Protein AF-A0A9D9XLC2-F1 (afdb_monomer_lite)

Structure (mmCIF, N/CA/C/O backbone):
data_AF-A0A9D9XLC2-F1
#
_entry.id   AF-A0A9D9XLC2-F1
#
loop_
_atom_site.group_PDB
_atom_site.id
_atom_site.type_symbol
_atom_site.label_atom_id
_atom_site.label_alt_id
_atom_site.label_comp_id
_atom_site.label_asym_id
_atom_site.label_entity_id
_atom_site.label_seq_id
_atom_site.pdbx_PDB_ins_code
_atom_site.Cartn_x
_atom_site.Cartn_y
_atom_site.Cartn_z
_atom_site.occupancy
_atom_site.B_iso_or_equiv
_atom_site.auth_seq_id
_atom_site.auth_comp_id
_atom_site.auth_asym_id
_atom_site.auth_atom_id
_atom_site.pdbx_PDB_model_num
ATOM 1 N N . MET A 1 1 ? -0.989 3.627 -9.102 1.00 84.06 1 MET A N 1
ATOM 2 C CA . MET A 1 1 ? -1.950 2.598 -8.637 1.00 84.06 1 MET A CA 1
ATOM 3 C C . MET A 1 1 ? -2.524 2.929 -7.248 1.00 84.06 1 MET A C 1
ATOM 5 O O . MET A 1 1 ? -1.897 3.657 -6.479 1.00 84.06 1 MET A O 1
ATOM 9 N N . LYS A 1 2 ? -3.716 2.414 -6.905 1.00 88.56 2 LYS A N 1
ATOM 10 C CA . LYS A 1 2 ? -4.253 2.427 -5.530 1.00 88.56 2 LYS A CA 1
ATOM 11 C C . LYS A 1 2 ? -4.863 1.066 -5.181 1.00 88.56 2 LYS A C 1
ATOM 13 O O . LYS A 1 2 ? -5.522 0.473 -6.026 1.00 88.56 2 LYS A O 1
ATOM 18 N N . ILE A 1 3 ? -4.664 0.610 -3.949 1.00 87.69 3 ILE A N 1
ATOM 19 C CA . ILE A 1 3 ? -5.293 -0.579 -3.367 1.00 87.69 3 ILE A CA 1
ATOM 20 C C . ILE A 1 3 ? -6.145 -0.106 -2.192 1.00 87.69 3 ILE A C 1
ATOM 22 O O . ILE A 1 3 ? -5.659 0.616 -1.319 1.00 87.69 3 ILE A O 1
ATOM 26 N N . ILE A 1 4 ? -7.415 -0.502 -2.190 1.00 90.75 4 ILE A N 1
ATOM 27 C CA . ILE A 1 4 ? -8.362 -0.211 -1.115 1.00 90.75 4 ILE A CA 1
ATOM 28 C C . ILE A 1 4 ? -8.878 -1.549 -0.600 1.00 90.75 4 ILE A C 1
ATOM 30 O O . ILE A 1 4 ? -9.414 -2.345 -1.369 1.00 90.75 4 ILE A O 1
ATOM 34 N N . MET A 1 5 ? -8.684 -1.803 0.690 1.00 89.31 5 MET A N 1
ATOM 35 C CA . MET A 1 5 ? -9.186 -2.993 1.367 1.00 89.31 5 MET A CA 1
ATOM 36 C C . MET A 1 5 ? -10.238 -2.604 2.397 1.00 89.31 5 MET A C 1
ATOM 38 O O . MET A 1 5 ? -10.108 -1.582 3.072 1.00 89.31 5 MET A O 1
ATOM 42 N N . HIS A 1 6 ? -11.251 -3.450 2.548 1.00 90.00 6 HIS A N 1
ATOM 43 C CA . HIS A 1 6 ? -12.350 -3.238 3.480 1.00 90.00 6 HIS A CA 1
ATOM 44 C C . HIS A 1 6 ? -12.380 -4.360 4.519 1.00 90.00 6 HIS A C 1
ATOM 46 O O . HIS A 1 6 ? -12.347 -5.536 4.161 1.00 90.00 6 HIS A O 1
ATOM 52 N N . GLN A 1 7 ? -12.479 -3.995 5.798 1.00 86.12 7 GLN A N 1
ATOM 53 C CA . GLN A 1 7 ? -12.816 -4.912 6.886 1.00 86.12 7 GLN A CA 1
ATOM 54 C C . GLN A 1 7 ? -13.957 -4.295 7.701 1.00 86.12 7 GLN A C 1
ATOM 56 O O . GLN A 1 7 ? -13.745 -3.382 8.500 1.00 86.12 7 GLN A O 1
ATOM 61 N N . GLY A 1 8 ? -15.183 -4.774 7.482 1.00 87.56 8 GLY A N 1
ATOM 62 C CA . GLY A 1 8 ? -16.376 -4.146 8.054 1.00 87.56 8 GLY A CA 1
ATOM 63 C C . GLY A 1 8 ? -16.512 -2.693 7.588 1.00 87.56 8 GLY A C 1
ATOM 64 O O . GLY A 1 8 ? -16.498 -2.422 6.390 1.00 87.56 8 GLY A O 1
ATOM 65 N N . SER A 1 9 ? -16.616 -1.757 8.533 1.00 86.75 9 SER A N 1
ATOM 66 C CA . SER A 1 9 ? -16.674 -0.313 8.257 1.00 86.75 9 SER A CA 1
ATOM 67 C C . SER A 1 9 ? -15.300 0.339 8.060 1.00 86.75 9 SER A C 1
ATOM 69 O O . SER A 1 9 ? -15.230 1.502 7.661 1.00 86.75 9 SER A O 1
ATOM 71 N N . GLN A 1 10 ? -14.207 -0.382 8.327 1.00 86.19 10 GLN A N 1
ATOM 72 C CA . GLN A 1 10 ? -12.859 0.168 8.274 1.00 86.19 10 GLN A CA 1
ATOM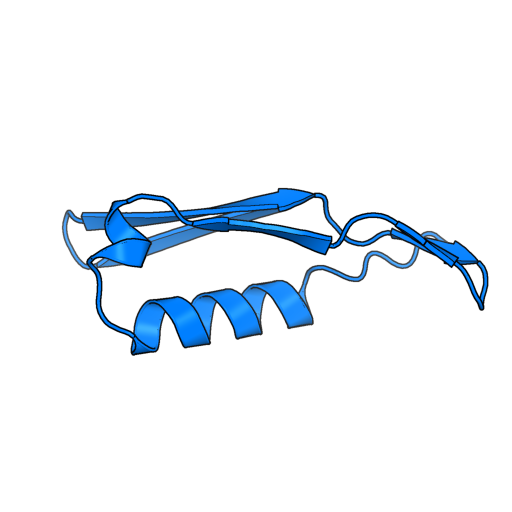 73 C C . GLN A 1 10 ? -12.238 -0.022 6.891 1.00 86.19 10 GLN A C 1
ATOM 75 O O . GLN A 1 10 ? -12.293 -1.104 6.302 1.00 86.19 10 GLN A O 1
ATOM 80 N N . GLN A 1 11 ? -11.642 1.053 6.379 1.00 89.94 11 GLN A N 1
ATOM 81 C CA . GLN A 1 11 ? -10.972 1.075 5.083 1.00 89.94 11 GLN A CA 1
ATOM 82 C C . GLN A 1 11 ? -9.468 1.215 5.277 1.00 89.94 11 GLN A C 1
ATOM 84 O O . GLN A 1 11 ? -9.016 2.008 6.100 1.00 8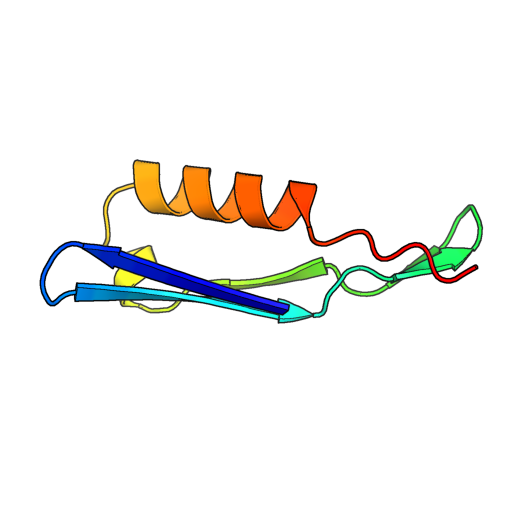9.94 11 GLN A O 1
ATOM 89 N N . PHE A 1 12 ? -8.709 0.465 4.490 1.00 88.50 12 PHE A N 1
ATOM 90 C CA . PHE A 1 12 ? -7.256 0.511 4.462 1.00 88.50 12 PHE A CA 1
ATOM 91 C C . PHE A 1 12 ? -6.817 0.898 3.058 1.00 88.50 12 PHE A C 1
ATOM 93 O O . PHE A 1 12 ? -7.127 0.197 2.089 1.00 88.50 12 PHE A O 1
ATOM 100 N N . VAL A 1 13 ? -6.103 2.014 2.937 1.00 90.25 13 VAL A N 1
ATOM 101 C CA . VAL A 1 13 ? -5.720 2.575 1.639 1.00 90.25 13 VAL A CA 1
ATOM 102 C C . VAL A 1 13 ? -4.205 2.591 1.462 1.00 90.25 13 VAL A C 1
ATOM 104 O O . VAL A 1 13 ? -3.464 3.202 2.230 1.00 90.25 13 VAL A O 1
ATOM 107 N N . MET A 1 14 ? -3.747 1.959 0.384 1.00 89.88 14 MET A N 1
ATOM 108 C CA . MET A 1 14 ? -2.374 2.015 -0.106 1.00 89.88 14 MET A CA 1
ATOM 109 C C . MET A 1 14 ? -2.381 2.706 -1.468 1.00 89.88 14 MET A C 1
ATOM 111 O O . MET A 1 14 ? -3.137 2.332 -2.364 1.00 89.88 14 MET A O 1
ATOM 115 N N . ARG A 1 15 ? -1.559 3.740 -1.642 1.00 89.88 15 ARG A N 1
ATOM 116 C CA . ARG A 1 15 ? -1.508 4.521 -2.887 1.00 89.88 15 ARG A CA 1
ATOM 117 C C . ARG A 1 15 ? -0.078 4.838 -3.275 1.00 89.88 15 ARG A C 1
ATOM 119 O O . ARG A 1 15 ? 0.756 5.067 -2.405 1.00 89.88 15 ARG A O 1
ATOM 126 N N . GLY A 1 16 ? 0.190 4.897 -4.570 1.00 87.62 16 GLY A N 1
ATOM 127 C CA . GLY A 1 16 ? 1.555 5.023 -5.058 1.00 87.62 16 GLY A CA 1
ATOM 128 C C . GLY A 1 16 ? 1.662 5.144 -6.569 1.00 87.62 16 GLY A C 1
ATOM 129 O O . GLY A 1 16 ? 0.658 5.070 -7.291 1.00 87.62 16 GLY A O 1
ATOM 130 N N . ARG A 1 17 ? 2.892 5.326 -7.040 1.00 83.50 17 ARG A N 1
ATOM 131 C CA . ARG A 1 17 ? 3.222 5.303 -8.465 1.00 83.50 17 ARG A CA 1
ATOM 132 C C . ARG A 1 17 ? 3.441 3.855 -8.892 1.00 83.50 17 ARG A C 1
ATOM 134 O O . ARG A 1 17 ? 4.074 3.092 -8.169 1.00 83.50 17 ARG A O 1
ATOM 141 N N . SER A 1 18 ? 2.856 3.479 -10.027 1.00 78.56 18 SER A N 1
ATOM 142 C CA . SER A 1 18 ? 3.149 2.184 -10.650 1.00 78.56 18 SER A CA 1
ATOM 143 C C . SER A 1 18 ? 4.626 2.156 -11.070 1.00 78.56 18 SER A C 1
ATOM 145 O O . SER A 1 18 ? 5.226 3.218 -11.227 1.00 78.56 18 SER A O 1
ATOM 147 N N . GLU A 1 19 ? 5.226 0.976 -11.161 1.00 80.50 19 GLU A N 1
ATOM 148 C CA . GLU A 1 19 ? 6.595 0.783 -11.649 1.00 80.50 19 GLU A CA 1
ATOM 149 C C . GLU A 1 19 ? 6.470 0.551 -13.141 1.00 80.50 19 GLU A C 1
ATOM 151 O O . GLU A 1 19 ? 5.788 -0.371 -13.586 1.00 80.50 19 GLU A O 1
ATOM 156 N N . ILE A 1 20 ? 7.087 1.434 -13.902 1.00 77.44 20 ILE A N 1
ATOM 157 C CA . ILE A 1 20 ? 7.130 1.354 -15.347 1.00 77.44 20 ILE A CA 1
ATOM 158 C C . ILE A 1 20 ? 8.550 0.945 -15.696 1.00 77.44 20 ILE A C 1
ATOM 160 O O . ILE A 1 20 ? 9.516 1.590 -15.278 1.00 77.44 20 ILE A O 1
ATOM 164 N N . GLN A 1 21 ? 8.675 -0.139 -16.452 1.00 75.44 21 GLN A N 1
ATOM 165 C CA . GLN A 1 21 ? 9.952 -0.518 -17.028 1.00 75.44 21 GLN A CA 1
ATOM 166 C C . GLN A 1 21 ? 10.175 0.316 -18.293 1.00 75.44 21 GLN A C 1
ATOM 168 O O . GLN A 1 21 ? 9.535 0.080 -19.314 1.00 75.44 21 GLN A O 1
ATOM 173 N N . LEU A 1 22 ? 11.065 1.308 -18.217 1.00 75.25 22 LEU A N 1
ATOM 174 C CA . LEU A 1 22 ? 11.419 2.164 -19.355 1.00 75.25 22 LEU A CA 1
ATOM 175 C C . LEU A 1 22 ? 12.438 1.475 -20.270 1.00 75.25 22 LEU A C 1
ATOM 177 O O . LEU A 1 22 ? 12.438 1.681 -21.482 1.00 75.25 22 LEU A O 1
ATOM 181 N N . SER A 1 23 ? 13.318 0.645 -19.702 1.00 76.44 23 SER A N 1
ATOM 182 C CA . SER A 1 23 ? 14.298 -0.139 -20.455 1.00 76.44 23 SER A CA 1
ATOM 183 C C . SER A 1 23 ? 14.729 -1.400 -19.694 1.0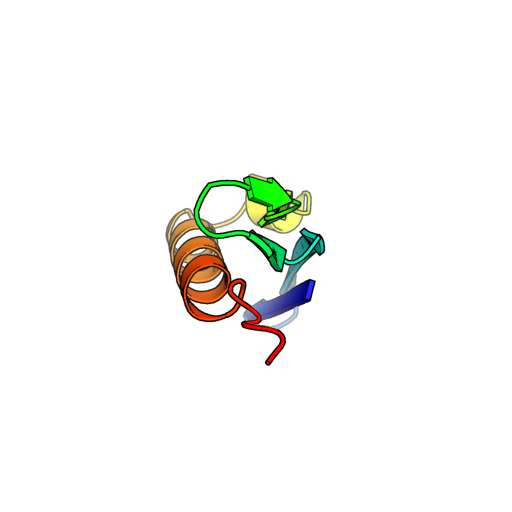0 76.44 23 SER A C 1
ATOM 185 O O . SER A 1 23 ? 14.349 -1.624 -18.547 1.00 76.44 23 SER A O 1
ATOM 187 N N . LYS A 1 24 ? 15.575 -2.243 -20.306 1.00 74.38 24 LYS A N 1
ATOM 188 C CA . LYS A 1 24 ? 16.109 -3.460 -19.655 1.00 74.38 24 LYS A CA 1
ATOM 189 C C . LYS A 1 24 ? 16.862 -3.191 -18.344 1.00 74.38 24 LYS A C 1
ATOM 191 O O . LYS A 1 24 ? 17.016 -4.119 -17.556 1.00 74.38 24 LYS A O 1
ATOM 196 N N . SER A 1 25 ? 17.346 -1.970 -18.127 1.00 79.56 25 SER A N 1
ATOM 197 C CA . SER A 1 25 ? 18.132 -1.581 -16.950 1.00 79.56 25 SER A CA 1
ATOM 198 C C . SER A 1 25 ? 17.515 -0.441 -16.142 1.00 79.56 25 SER A C 1
ATOM 200 O O . SER A 1 25 ? 18.096 -0.052 -15.133 1.00 79.56 25 SER A O 1
ATOM 202 N N . GLU A 1 26 ? 16.379 0.108 -16.574 1.00 74.88 26 GLU A N 1
ATOM 203 C CA . GLU A 1 26 ? 15.795 1.305 -15.976 1.00 74.88 26 GLU A CA 1
ATOM 204 C C . GLU A 1 26 ? 14.313 1.088 -15.688 1.00 74.88 26 GLU A C 1
ATOM 206 O O . GLU A 1 26 ? 13.487 0.953 -16.597 1.00 74.88 26 GLU A O 1
ATOM 211 N N . ASN A 1 27 ? 14.007 1.057 -14.395 1.00 76.19 27 ASN A N 1
ATOM 212 C CA . ASN A 1 27 ? 12.657 1.036 -13.866 1.00 76.19 27 ASN A CA 1
ATOM 213 C C . ASN A 1 27 ? 12.426 2.360 -13.141 1.00 76.19 27 ASN A C 1
ATOM 215 O O . ASN A 1 27 ? 13.254 2.770 -12.325 1.00 76.19 27 ASN A O 1
ATOM 219 N N . GLU A 1 28 ? 11.290 2.998 -13.395 1.00 77.25 28 GLU A N 1
ATOM 220 C CA . GLU A 1 28 ? 10.858 4.175 -12.649 1.00 77.25 28 GLU A CA 1
ATOM 221 C C . GLU A 1 28 ? 9.549 3.910 -11.912 1.00 77.25 28 GLU A C 1
ATOM 223 O O . GLU A 1 28 ? 8.630 3.281 -12.430 1.00 77.25 28 GLU A O 1
ATOM 228 N N . GLY A 1 29 ? 9.436 4.446 -10.696 1.00 80.25 29 GLY A N 1
ATOM 229 C CA . GLY A 1 29 ? 8.233 4.340 -9.877 1.00 80.25 29 GLY A CA 1
ATOM 230 C C . GLY A 1 29 ? 8.268 3.174 -8.890 1.00 80.25 29 GLY A C 1
ATOM 231 O O . GLY A 1 29 ? 9.287 2.903 -8.265 1.00 80.25 29 GLY A O 1
ATOM 232 N N . GLY A 1 30 ? 7.112 2.561 -8.636 1.00 80.25 30 GLY A N 1
ATOM 233 C CA . GLY A 1 30 ? 6.949 1.504 -7.625 1.00 80.25 30 GLY A CA 1
ATOM 234 C C . GLY A 1 30 ? 6.799 1.998 -6.179 1.00 80.25 30 GLY A C 1
ATOM 235 O O . GLY A 1 30 ? 6.425 1.222 -5.295 1.00 80.25 30 GLY A O 1
ATOM 236 N N . GLU A 1 31 ? 7.014 3.291 -5.925 1.00 85.38 31 GLU A N 1
ATOM 237 C CA . GLU A 1 31 ? 6.818 3.912 -4.614 1.00 85.38 31 GLU A CA 1
ATOM 238 C C . GLU A 1 31 ? 5.359 3.858 -4.156 1.00 85.38 31 GLU A C 1
ATOM 240 O O . GLU A 1 31 ? 4.435 4.174 -4.910 1.00 85.38 31 GLU A O 1
ATOM 245 N N . TYR A 1 32 ? 5.148 3.565 -2.874 1.00 88.56 32 TYR A N 1
ATOM 246 C CA . TYR A 1 32 ? 3.830 3.550 -2.251 1.00 88.56 32 TYR A CA 1
ATOM 247 C C . TYR A 1 32 ? 3.838 4.153 -0.850 1.00 88.56 32 TYR A C 1
ATOM 249 O O . TYR A 1 32 ? 4.846 4.178 -0.148 1.00 88.56 32 TYR A O 1
ATOM 257 N N . LYS A 1 33 ? 2.662 4.613 -0.424 1.00 89.62 33 LYS A N 1
ATOM 258 C CA . LYS A 1 33 ? 2.387 5.101 0.924 1.00 89.62 33 LYS A CA 1
ATOM 259 C C . LYS A 1 33 ? 1.154 4.401 1.478 1.00 89.62 33 LYS A C 1
ATOM 261 O O . LYS A 1 33 ? 0.146 4.251 0.783 1.00 89.62 33 LYS A O 1
ATOM 266 N N . PHE A 1 34 ? 1.255 4.009 2.740 1.00 88.94 34 PHE A N 1
ATOM 267 C CA . PHE A 1 34 ? 0.140 3.515 3.535 1.00 88.94 34 PHE A CA 1
ATOM 268 C C . PHE A 1 34 ? -0.588 4.681 4.201 1.00 88.94 34 PHE A C 1
ATOM 270 O O . PHE A 1 34 ? 0.036 5.680 4.569 1.00 88.94 34 PHE A O 1
ATOM 277 N N . ASP A 1 35 ? -1.900 4.557 4.359 1.00 88.19 35 ASP A N 1
ATOM 278 C CA . ASP A 1 35 ? -2.658 5.429 5.244 1.00 88.19 35 ASP A CA 1
ATOM 279 C C . ASP A 1 35 ? -2.391 5.103 6.725 1.00 88.19 35 ASP A C 1
ATOM 281 O O . ASP A 1 35 ? -1.781 4.091 7.090 1.00 88.19 35 ASP A O 1
ATOM 285 N N . ASN A 1 36 ? -2.847 5.992 7.606 1.00 86.00 36 ASN A N 1
ATOM 286 C CA . ASN A 1 36 ? -2.663 5.823 9.046 1.00 86.00 36 ASN A CA 1
ATOM 287 C C . ASN A 1 36 ? -3.387 4.569 9.573 1.00 86.00 36 ASN A C 1
ATOM 289 O O . ASN A 1 36 ? -2.967 3.962 10.558 1.00 86.00 36 ASN A O 1
ATOM 293 N N . THR A 1 37 ? -4.461 4.166 8.895 1.00 83.44 37 THR A N 1
ATOM 294 C CA . THR A 1 37 ? -5.252 2.970 9.180 1.00 83.44 37 THR A CA 1
ATOM 295 C C . THR A 1 37 ? -4.448 1.698 8.959 1.00 83.44 37 THR A C 1
ATOM 297 O O . THR A 1 37 ? -4.457 0.817 9.812 1.00 83.44 37 THR A O 1
ATOM 300 N N . PHE A 1 38 ? -3.684 1.618 7.867 1.00 84.38 38 PHE A N 1
ATOM 301 C CA . PHE A 1 38 ? -2.724 0.548 7.638 1.00 84.38 38 PHE A CA 1
ATOM 302 C C . PHE A 1 38 ? -1.634 0.572 8.695 1.00 84.38 38 PHE A C 1
ATOM 304 O O . PHE A 1 38 ? -1.350 -0.476 9.258 1.00 84.38 38 PHE A O 1
ATOM 311 N N . LEU A 1 39 ? -1.033 1.731 8.993 1.00 81.06 39 LEU A N 1
ATOM 312 C CA . LEU A 1 39 ? 0.069 1.825 9.962 1.00 81.06 39 LEU A CA 1
ATOM 313 C C . LEU A 1 39 ? -0.314 1.282 11.344 1.00 81.06 39 LEU A C 1
ATOM 315 O O . LEU A 1 39 ? 0.475 0.530 11.920 1.00 81.06 39 LEU A O 1
ATOM 319 N N . ASN A 1 40 ? -1.528 1.583 11.803 1.00 85.12 40 ASN A N 1
ATOM 320 C CA . ASN A 1 40 ? -2.068 1.123 13.085 1.00 85.12 40 ASN A CA 1
ATOM 321 C C . ASN A 1 40 ? -2.851 -0.201 12.991 1.00 85.12 40 ASN A C 1
ATOM 323 O O . ASN A 1 40 ? -3.338 -0.701 14.001 1.00 85.12 40 ASN A O 1
ATOM 327 N N . GLY A 1 41 ? -3.000 -0.753 11.787 1.00 80.62 41 GLY A N 1
ATOM 328 C CA . GLY A 1 41 ? -3.768 -1.962 11.523 1.00 80.62 41 GLY A CA 1
ATOM 329 C C . GLY A 1 41 ? -2.963 -3.258 11.667 1.00 80.62 41 GLY A C 1
ATOM 330 O O . GLY A 1 41 ? -1.745 -3.229 11.891 1.00 80.62 41 GLY A O 1
ATOM 331 N N . PRO A 1 42 ? -3.631 -4.413 11.489 1.00 86.00 42 PRO A N 1
ATOM 332 C CA . PRO A 1 42 ? -2.996 -5.724 11.560 1.00 86.00 42 PRO A CA 1
ATOM 333 C C . PRO A 1 42 ? -1.869 -5.869 10.530 1.00 86.00 42 PRO A C 1
ATOM 335 O O . PRO A 1 42 ? -1.958 -5.391 9.393 1.00 86.00 42 PRO A O 1
ATOM 338 N N . LYS A 1 43 ? -0.786 -6.548 10.915 1.00 88.25 43 LYS A N 1
ATOM 339 C CA . LYS A 1 43 ? 0.395 -6.722 10.055 1.00 88.25 43 LYS A CA 1
ATOM 340 C C . LYS A 1 43 ? 0.055 -7.518 8.792 1.00 88.25 43 LYS A C 1
ATOM 342 O O . LYS A 1 43 ? 0.600 -7.238 7.727 1.00 88.25 43 LYS A O 1
ATOM 347 N N . GLU A 1 44 ? -0.876 -8.454 8.901 1.00 89.19 44 GLU A N 1
ATOM 348 C CA . GLU A 1 44 ? -1.379 -9.316 7.835 1.00 89.19 44 GLU A CA 1
ATOM 349 C C . GLU A 1 44 ? -1.941 -8.495 6.672 1.00 89.19 44 GLU A C 1
ATOM 351 O O . GLU A 1 44 ? -1.661 -8.798 5.514 1.00 89.19 44 GLU A O 1
ATOM 356 N N . PHE A 1 45 ? -2.654 -7.403 6.969 1.00 87.50 45 PHE A N 1
ATOM 357 C CA . PHE A 1 45 ? -3.177 -6.492 5.952 1.00 87.50 45 PHE A CA 1
ATOM 358 C C . PHE A 1 45 ? -2.040 -5.805 5.197 1.00 87.50 45 PHE A C 1
ATOM 360 O O . PHE A 1 45 ? -2.061 -5.762 3.968 1.00 87.50 45 PHE A O 1
ATOM 367 N N . LYS A 1 46 ? -1.019 -5.307 5.909 1.00 86.88 46 LYS A N 1
ATOM 368 C CA . LYS A 1 46 ? 0.153 -4.674 5.277 1.00 86.88 46 LYS A CA 1
ATOM 369 C C . LYS A 1 46 ? 0.871 -5.653 4.353 1.00 86.88 46 LYS A C 1
ATOM 371 O O . LYS A 1 46 ? 1.218 -5.297 3.232 1.00 86.88 46 LYS A O 1
ATOM 376 N N . GLU A 1 47 ? 1.097 -6.879 4.815 1.00 90.06 47 GLU A N 1
ATOM 377 C CA . GLU A 1 47 ? 1.784 -7.912 4.034 1.00 90.06 47 GLU A CA 1
ATOM 378 C C . GLU A 1 47 ? 0.970 -8.340 2.808 1.00 90.06 47 GLU A C 1
ATOM 380 O O . GLU A 1 47 ? 1.517 -8.476 1.710 1.00 90.06 47 GLU A O 1
ATOM 385 N N . PHE A 1 48 ? -0.347 -8.475 2.957 1.00 90.25 48 PHE A N 1
ATOM 386 C CA . PHE A 1 48 ? -1.237 -8.771 1.842 1.00 90.25 48 PHE A CA 1
ATOM 387 C C . PHE A 1 48 ? -1.256 -7.639 0.805 1.00 90.25 48 PHE A C 1
ATOM 389 O O . PHE A 1 48 ? -1.105 -7.896 -0.389 1.00 90.25 48 PHE A O 1
ATOM 396 N N . ALA A 1 49 ? -1.341 -6.382 1.249 1.00 89.00 49 ALA A N 1
ATOM 397 C CA . ALA A 1 49 ? -1.309 -5.220 0.368 1.00 89.00 49 ALA A CA 1
ATOM 398 C C . ALA A 1 49 ? 0.023 -5.101 -0.391 1.00 89.00 49 ALA A C 1
ATOM 400 O O . ALA A 1 49 ? 0.012 -4.856 -1.593 1.00 89.00 49 ALA A O 1
ATOM 401 N N . LYS A 1 50 ? 1.168 -5.359 0.259 1.00 87.88 50 LYS A N 1
ATOM 402 C CA . LYS A 1 50 ? 2.482 -5.401 -0.414 1.00 87.88 50 LYS A CA 1
ATOM 403 C C . LYS A 1 50 ? 2.555 -6.484 -1.488 1.00 87.88 50 LYS A C 1
ATOM 405 O O . LYS A 1 50 ? 3.109 -6.238 -2.556 1.00 87.88 50 LYS A O 1
ATOM 410 N N . ARG A 1 51 ? 2.012 -7.676 -1.215 1.00 89.06 51 ARG A N 1
ATOM 411 C CA . ARG A 1 51 ? 1.941 -8.771 -2.196 1.00 89.06 51 ARG A CA 1
ATOM 412 C C . ARG A 1 51 ? 1.079 -8.390 -3.396 1.00 89.06 51 ARG A C 1
ATOM 414 O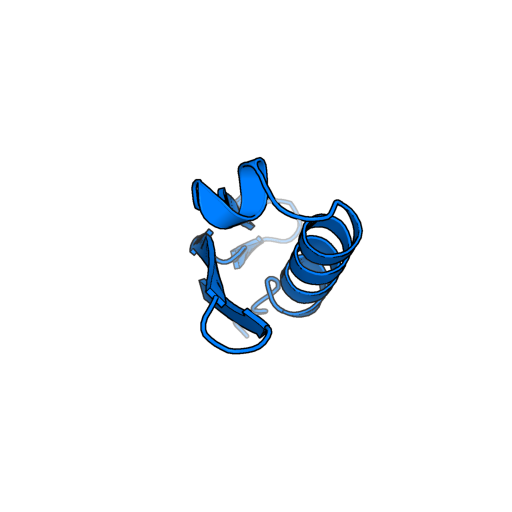 O . ARG A 1 51 ? 1.516 -8.563 -4.529 1.00 89.06 51 ARG A O 1
ATOM 421 N N . LEU A 1 52 ? -0.108 -7.838 -3.143 1.00 87.19 52 LEU A N 1
ATOM 422 C CA . LEU A 1 52 ? -0.992 -7.345 -4.199 1.00 87.19 52 LEU A CA 1
ATOM 423 C C . LEU A 1 52 ? -0.344 -6.232 -5.012 1.00 87.19 52 LEU A C 1
ATOM 425 O O . LEU A 1 52 ? -0.483 -6.231 -6.229 1.00 87.19 52 LEU A O 1
ATOM 429 N N . TRP A 1 53 ? 0.373 -5.319 -4.356 1.00 86.94 53 TRP A N 1
ATOM 430 C CA . TRP A 1 53 ? 1.167 -4.301 -5.026 1.00 86.94 53 TRP A CA 1
ATOM 431 C C . TRP A 1 53 ? 2.160 -5.016 -5.947 1.00 86.94 53 TRP A C 1
ATOM 433 O O . TRP A 1 53 ? 1.984 -4.969 -7.155 1.00 86.94 53 TRP A O 1
ATOM 443 N N . LYS A 1 54 ? 3.106 -5.806 -5.421 1.00 83.12 54 LYS A N 1
ATOM 444 C CA . LYS A 1 54 ? 4.162 -6.454 -6.226 1.00 83.12 54 LYS A CA 1
ATOM 445 C C . LYS A 1 54 ? 3.646 -7.198 -7.465 1.00 83.12 54 LYS A C 1
ATOM 447 O O . LYS A 1 54 ? 4.278 -7.133 -8.511 1.00 83.12 54 LYS A O 1
ATOM 452 N N . ASN A 1 55 ? 2.500 -7.863 -7.354 1.00 82.75 55 ASN A N 1
ATOM 453 C CA . ASN A 1 55 ? 1.909 -8.609 -8.463 1.00 82.75 55 ASN A CA 1
ATOM 454 C C . ASN A 1 55 ? 1.268 -7.730 -9.552 1.00 82.75 55 ASN A C 1
ATOM 456 O O . ASN A 1 55 ? 1.101 -8.209 -10.664 1.00 82.75 55 ASN A O 1
ATOM 460 N N . ASN A 1 56 ? 0.885 -6.490 -9.240 1.00 76.00 56 ASN A N 1
ATOM 461 C CA . ASN A 1 56 ? 0.140 -5.604 -10.144 1.00 76.00 56 ASN A CA 1
ATOM 462 C C . ASN A 1 56 ? 0.895 -4.318 -10.519 1.00 76.00 56 ASN A C 1
ATOM 464 O O . ASN A 1 56 ? 0.354 -3.494 -11.246 1.00 76.00 56 ASN A O 1
ATOM 468 N N . ILE A 1 57 ? 2.104 -4.093 -9.992 1.00 68.81 57 ILE A N 1
ATOM 469 C CA . ILE A 1 57 ? 2.848 -2.857 -10.265 1.00 68.81 57 ILE A CA 1
ATOM 470 C C . ILE A 1 57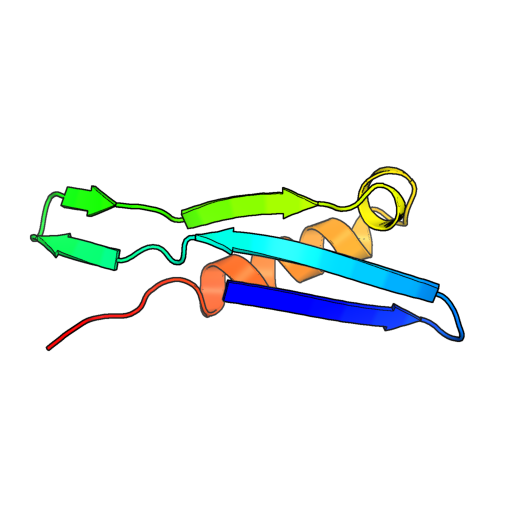 ? 3.496 -2.869 -11.657 1.00 68.81 57 ILE A C 1
ATOM 472 O O . ILE A 1 57 ? 3.610 -1.797 -12.241 1.00 68.81 57 ILE A O 1
ATOM 476 N N . ILE A 1 58 ? 3.948 -4.029 -12.153 1.00 63.53 58 ILE A N 1
ATOM 477 C CA . ILE A 1 58 ? 4.709 -4.113 -13.406 1.00 63.53 58 ILE A CA 1
ATOM 478 C C . ILE A 1 58 ? 3.741 -3.952 -14.581 1.00 63.53 58 ILE A C 1
ATOM 480 O O . ILE A 1 58 ? 3.140 -4.921 -15.043 1.00 63.53 58 ILE A O 1
ATOM 484 N N . GLU A 1 59 ? 3.593 -2.722 -15.060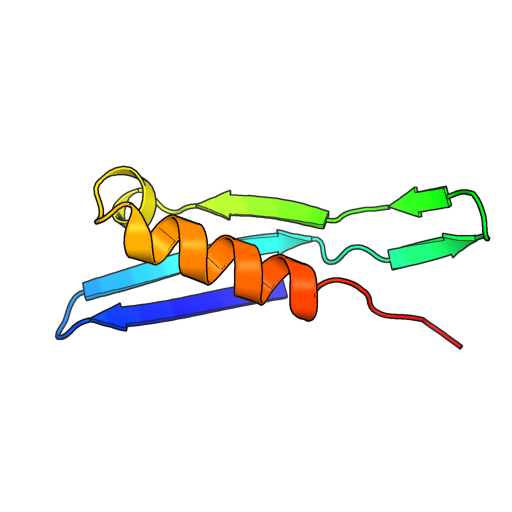 1.00 60.44 59 GLU A N 1
ATOM 485 C CA . GLU A 1 59 ? 3.052 -2.461 -16.391 1.00 60.44 59 GLU A CA 1
ATOM 486 C C . GLU A 1 59 ? 4.203 -2.578 -17.395 1.00 60.44 59 GLU A C 1
ATOM 488 O O . GLU A 1 59 ? 5.098 -1.730 -17.439 1.00 60.44 59 GLU A O 1
ATOM 493 N N . VAL A 1 60 ? 4.194 -3.649 -18.191 1.00 54.84 60 VAL A N 1
ATOM 494 C CA . VAL A 1 60 ? 5.042 -3.750 -19.383 1.00 54.84 60 VAL A CA 1
ATOM 495 C C . VAL A 1 60 ? 4.336 -2.963 -20.483 1.00 54.84 60 VAL A C 1
ATOM 497 O O . VAL A 1 60 ? 3.286 -3.385 -20.964 1.00 54.84 60 VAL A O 1
ATOM 500 N N . TRP A 1 61 ? 4.869 -1.795 -20.831 1.00 52.66 61 TRP A N 1
ATOM 501 C CA . TRP A 1 61 ? 4.408 -1.035 -21.991 1.00 52.66 61 TRP A CA 1
ATOM 502 C C . TRP A 1 61 ? 5.114 -1.616 -23.231 1.00 52.66 61 TRP A C 1
ATOM 504 O O . TRP A 1 61 ? 6.313 -1.397 -23.396 1.00 52.66 61 TRP A O 1
ATOM 514 N N . GLU A 1 62 ? 4.399 -2.418 -24.032 1.00 47.53 62 GLU A N 1
ATOM 515 C CA . GLU A 1 62 ? 4.820 -2.872 -25.379 1.00 47.53 62 GLU A CA 1
ATOM 516 C C . GLU A 1 62 ? 4.483 -1.841 -26.464 1.00 47.53 62 GLU A C 1
ATOM 518 O O . GLU A 1 62 ? 3.392 -1.224 -26.385 1.00 47.53 62 GLU A O 1
#

Radius of gyration: 13.2 Å; chains: 1; bounding box: 35×15×38 Å

pLDDT: mean 82.13, std 9.45, range [47.53, 90.75]

Foldseek 3Di:
DKDWDDDPPDIKIKDWAAWEPPDPPDIDILDIDTDPCCVPDDVVVVVVVVVVSVVPRYDHDD

Secondary structure (DSSP, 8-state):
-EEEEEETTEEEEEEEPPEEEEETTEEEE--EEE-HHHHTS-HHHHHHHHHHHHHH-EE---

Sequence (62 aa):
MKIIMHQGSQQFVMRGRSEIQLSKSENEGGEYKFDNTFLNGPKEFKEFAKRLWKNNIIEVWE